Protein AF-A0A7V2T596-F1 (afdb_monomer_lite)

Foldseek 3Di:
DDDDDDDDCVVDDDDDPVVVLVVVCVVVVNDHQVVVWDADPVGDTDHPDDDPVNDDDPDDAQCDPVRPVHNDRCHQVPPHDQQEDEFQQQDVVVSVVVVVVVVVVRHRHYDYDYAPCVVVVHPDHPNDGD

Radius of gyration: 26.75 Å; chains: 1; bounding box: 65×43×57 Å

Secondary structure (DSSP, 8-state):
-PPP---SGGGSPPP-HHHHHHHHHHHTTT--GGGG-EE-TT--EE-S---GGGPPP--S-TTSTT-TT-SSTTTTTTT-S--EEEE--SSHHHHHHHHHHHHTTT--EEEE---TTGGGT-SS------

pLDDT: mean 87.95, std 10.3, range [49.59, 98.19]

Sequence (130 aa):
MSDPILPLASDFPPAREEEWRRLVERVLRGRGLESLVSRTDDDIAVEPLYTRADAVGEEGLPGDFPALRGARAAGNLPAGWEVRQLHRHPDPEVAAAEITEDLARGVHAVWLRLDRRFTRGGETPDGTVL

Structure (mmCIF, N/CA/C/O backbone):
data_AF-A0A7V2T596-F1
#
_entry.id   AF-A0A7V2T596-F1
#
loop_
_atom_site.group_PDB
_atom_site.id
_atom_site.type_symbol
_atom_site.label_atom_id
_atom_site.label_alt_id
_atom_site.label_comp_id
_atom_site.label_asym_id
_atom_site.label_entity_id
_atom_site.label_seq_id
_atom_site.pdbx_PDB_ins_code
_atom_site.Cartn_x
_atom_site.Cartn_y
_atom_site.Cartn_z
_atom_site.occupancy
_atom_site.B_iso_or_equiv
_atom_site.auth_seq_id
_atom_site.auth_comp_id
_atom_site.auth_asym_id
_atom_site.auth_atom_id
_atom_site.pdbx_PDB_model_num
ATOM 1 N N . MET A 1 1 ? -29.992 23.627 -6.147 1.00 55.19 1 MET A N 1
ATOM 2 C CA . MET A 1 1 ? -30.560 23.601 -4.786 1.00 55.19 1 MET A CA 1
ATOM 3 C C . MET A 1 1 ? -29.934 22.402 -4.110 1.00 55.19 1 MET A C 1
ATOM 5 O O . MET A 1 1 ? -30.140 21.308 -4.611 1.00 55.19 1 MET A O 1
ATOM 9 N N . SER A 1 2 ? -29.065 22.603 -3.120 1.00 73.50 2 SER A N 1
ATOM 10 C CA . SER A 1 2 ? -28.489 21.481 -2.369 1.00 73.50 2 SER A CA 1
ATOM 11 C C . SER A 1 2 ? -29.564 20.882 -1.468 1.00 73.50 2 SER A C 1
ATOM 13 O O . SER A 1 2 ? -30.343 21.638 -0.884 1.00 73.50 2 SER A O 1
ATOM 15 N N . ASP A 1 3 ? -29.615 19.555 -1.387 1.00 75.56 3 ASP A N 1
ATOM 16 C CA . ASP A 1 3 ? -30.504 18.840 -0.472 1.00 75.56 3 ASP A CA 1
ATOM 17 C C . ASP A 1 3 ? -30.280 19.276 0.988 1.00 75.56 3 ASP A C 1
ATOM 19 O O . ASP A 1 3 ? -29.161 19.663 1.355 1.00 75.56 3 ASP A O 1
ATOM 23 N N . PRO A 1 4 ? -31.326 19.226 1.835 1.00 78.56 4 PRO A N 1
ATOM 24 C CA . PRO A 1 4 ? -31.173 19.448 3.265 1.00 78.56 4 PRO A CA 1
ATOM 25 C C . PRO A 1 4 ? -30.190 18.433 3.860 1.00 78.56 4 PRO A C 1
ATOM 27 O O . PRO A 1 4 ? -30.085 17.297 3.400 1.00 78.56 4 PRO A O 1
ATOM 30 N N . ILE A 1 5 ? -29.463 18.858 4.896 1.00 82.56 5 ILE A N 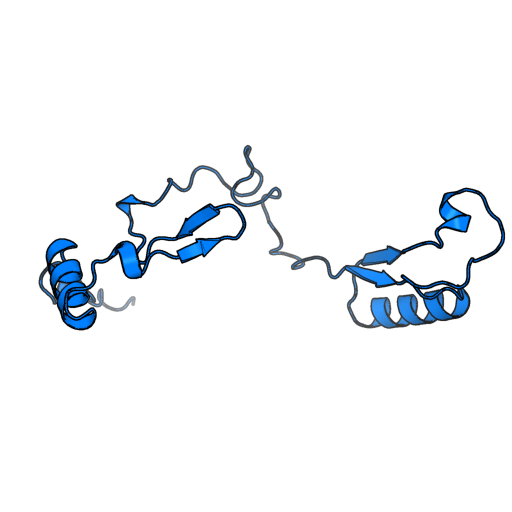1
ATOM 31 C CA . ILE A 1 5 ? -28.494 18.021 5.610 1.00 82.56 5 ILE A CA 1
ATOM 32 C C . ILE A 1 5 ? -29.207 16.753 6.098 1.00 82.56 5 ILE A C 1
ATOM 34 O O . ILE A 1 5 ? -30.095 16.833 6.945 1.00 82.56 5 ILE A O 1
ATOM 38 N N . LEU A 1 6 ? -28.814 15.598 5.557 1.00 85.94 6 LEU A N 1
ATOM 39 C CA . LEU A 1 6 ? -29.309 14.290 5.973 1.00 85.94 6 LEU A CA 1
ATOM 40 C C . LEU A 1 6 ? -28.719 13.949 7.352 1.00 85.94 6 LEU A C 1
ATOM 42 O O . LEU A 1 6 ? -27.495 13.800 7.451 1.00 85.94 6 LEU A O 1
ATOM 46 N N . PRO A 1 7 ? -29.533 13.822 8.417 1.00 85.56 7 PRO A N 1
ATOM 47 C CA . PRO A 1 7 ? -29.030 13.323 9.686 1.00 85.56 7 PRO A CA 1
ATOM 48 C C . PRO A 1 7 ? -28.663 11.839 9.531 1.00 85.56 7 PRO A C 1
ATOM 50 O O . PRO A 1 7 ? -29.429 11.044 8.993 1.00 85.56 7 PRO A O 1
ATOM 53 N N . LEU A 1 8 ? -27.442 11.484 9.938 1.00 89.56 8 LEU A N 1
ATOM 54 C CA . LEU A 1 8 ? -26.923 10.113 9.884 1.00 89.56 8 LEU A CA 1
ATOM 55 C C . LEU A 1 8 ? -26.829 9.548 11.306 1.00 89.56 8 LEU A C 1
ATOM 57 O O . LEU A 1 8 ? -27.816 9.119 11.890 1.00 89.56 8 LEU A O 1
ATOM 61 N N . ALA A 1 9 ? -25.643 9.596 11.912 1.00 90.88 9 ALA A N 1
ATOM 62 C CA . ALA A 1 9 ? -25.423 9.081 13.262 1.00 90.88 9 ALA A CA 1
ATOM 63 C C . ALA A 1 9 ? -26.128 9.901 14.360 1.00 90.88 9 ALA A C 1
ATOM 65 O O . ALA A 1 9 ? -26.322 9.397 15.461 1.00 90.88 9 ALA A O 1
ATOM 66 N N . SER A 1 10 ? -26.509 11.152 14.077 1.00 89.94 10 SER A N 1
ATOM 67 C CA . SER A 1 10 ? -27.134 12.061 15.049 1.00 89.94 10 SER A CA 1
ATOM 68 C C . SER A 1 10 ? -28.548 11.661 15.470 1.00 89.94 10 SER A C 1
ATOM 70 O O . SER A 1 10 ? -29.021 12.156 16.488 1.00 89.94 10 SER A O 1
ATOM 72 N N . ASP A 1 11 ? -29.209 10.774 14.722 1.00 93.81 11 ASP A N 1
ATOM 73 C CA . ASP A 1 11 ? -30.543 10.265 15.072 1.00 93.81 11 ASP A CA 1
ATOM 74 C C . ASP A 1 11 ? -30.505 9.214 16.195 1.00 93.81 11 ASP A C 1
ATOM 76 O O . ASP A 1 11 ? -31.546 8.793 16.703 1.00 93.81 11 ASP A O 1
ATOM 80 N N . PHE A 1 12 ? -29.307 8.801 16.617 1.00 93.00 12 PHE A N 1
ATOM 81 C CA . PHE A 1 12 ? -29.090 7.812 17.665 1.00 93.00 12 PHE A CA 1
ATOM 82 C C . PHE A 1 12 ? -28.377 8.431 18.875 1.00 93.00 12 PHE A C 1
ATOM 84 O O . PHE A 1 12 ? -27.669 9.434 18.745 1.00 93.00 12 PHE A O 1
ATOM 91 N N . PRO A 1 13 ? -28.506 7.825 20.072 1.00 92.81 13 PRO A N 1
ATOM 92 C CA . PRO A 1 13 ? -27.653 8.175 21.199 1.00 92.81 13 PRO A CA 1
ATOM 93 C C . PRO A 1 13 ? -26.161 8.077 20.823 1.00 92.81 13 PRO A C 1
ATOM 95 O O . PRO A 1 13 ? -25.785 7.153 20.097 1.00 92.81 13 PRO A O 1
ATOM 98 N N . PRO A 1 14 ? -25.294 8.977 21.326 1.00 91.38 14 PRO A N 1
ATOM 99 C CA . PRO A 1 14 ? -23.864 8.920 21.043 1.00 91.38 14 PRO A CA 1
ATOM 100 C C . PRO A 1 14 ? -23.258 7.580 21.462 1.00 91.38 14 PRO A C 1
ATOM 102 O O . PRO A 1 14 ? -23.387 7.176 22.619 1.00 91.38 14 PRO A O 1
ATOM 105 N N . ALA A 1 15 ? -22.566 6.921 20.534 1.00 91.62 15 ALA A N 1
ATOM 106 C CA . ALA A 1 15 ? -21.841 5.692 20.827 1.00 91.62 15 ALA A CA 1
ATOM 107 C C . ALA A 1 15 ? -20.677 5.966 21.792 1.00 91.62 15 ALA A C 1
ATOM 109 O O . ALA A 1 15 ? -19.927 6.930 21.612 1.00 91.62 15 ALA A O 1
ATOM 110 N N . ARG A 1 16 ? -20.516 5.098 22.797 1.00 91.56 16 ARG A N 1
ATOM 111 C CA . ARG A 1 16 ? -19.411 5.143 23.766 1.00 91.56 16 ARG A CA 1
ATOM 112 C C . ARG A 1 16 ? -18.543 3.895 23.675 1.00 91.56 16 ARG A C 1
ATOM 114 O O . ARG A 1 16 ? -19.054 2.794 23.461 1.00 91.56 16 ARG A O 1
ATOM 121 N N . GLU A 1 17 ? -17.242 4.056 23.889 1.00 90.75 17 GLU A N 1
ATOM 122 C CA . GLU A 1 17 ? -16.278 2.952 23.832 1.00 90.75 17 GLU A CA 1
ATOM 123 C C . GLU A 1 17 ? -16.594 1.868 24.872 1.00 90.75 17 GLU A C 1
ATOM 125 O O . GLU A 1 17 ? -16.530 0.677 24.574 1.00 90.75 17 GLU A O 1
ATOM 130 N N . GLU A 1 18 ? -17.032 2.253 26.071 1.00 91.38 18 GLU A N 1
ATOM 131 C CA . GLU A 1 18 ? -17.373 1.308 27.136 1.00 91.38 18 GLU A CA 1
ATOM 132 C C . GLU A 1 18 ? -18.599 0.460 26.779 1.00 91.38 18 GLU A C 1
ATOM 134 O O . GLU A 1 18 ? -18.691 -0.713 27.146 1.00 91.38 18 GLU A O 1
ATOM 139 N N . GLU A 1 19 ? -19.566 1.046 26.069 1.00 92.88 19 GLU A N 1
ATOM 140 C CA . GLU A 1 19 ? -20.742 0.329 25.575 1.00 92.88 19 GLU A CA 1
ATOM 141 C C . GLU A 1 19 ? -20.344 -0.680 24.498 1.00 92.88 19 GLU A C 1
ATOM 14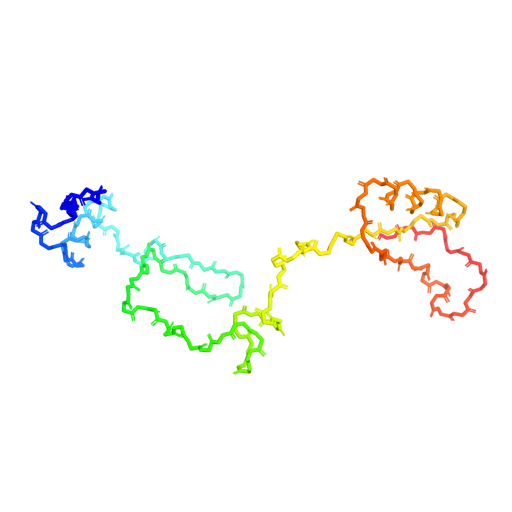3 O O . GLU A 1 19 ? -20.774 -1.834 24.556 1.00 92.88 19 GLU A O 1
ATOM 148 N N . TRP A 1 20 ? -19.467 -0.276 23.579 1.00 92.81 20 TRP A N 1
ATOM 149 C CA . TRP A 1 20 ? -18.894 -1.164 22.574 1.00 92.81 20 TRP A CA 1
ATOM 150 C C . TRP A 1 20 ? -18.106 -2.319 23.209 1.00 92.81 20 TRP A C 1
ATOM 152 O O . TRP A 1 20 ? -18.373 -3.480 22.895 1.00 92.81 20 TRP A O 1
ATOM 162 N N . ARG A 1 21 ? -17.214 -2.041 24.170 1.00 90.62 21 ARG A N 1
ATOM 163 C CA . ARG A 1 21 ? -16.398 -3.069 24.835 1.00 90.62 21 ARG A CA 1
ATOM 164 C C . ARG A 1 21 ? -17.264 -4.127 25.525 1.00 90.62 21 ARG A C 1
ATOM 166 O O . ARG A 1 21 ? -17.035 -5.318 25.330 1.00 90.62 21 ARG A O 1
ATOM 173 N N . ARG A 1 22 ? -18.331 -3.718 26.225 1.00 91.19 22 ARG A N 1
ATOM 174 C CA . ARG A 1 22 ? -19.300 -4.652 26.839 1.00 91.19 22 ARG A CA 1
ATOM 175 C C . ARG A 1 22 ? -19.996 -5.559 25.821 1.00 91.19 22 ARG A C 1
ATOM 177 O O . ARG A 1 22 ? -20.337 -6.701 26.139 1.00 91.19 22 ARG A O 1
ATOM 184 N N . LEU A 1 23 ? -20.275 -5.059 24.616 1.00 93.62 23 LEU A N 1
ATOM 185 C CA . LEU A 1 23 ? -20.856 -5.873 23.546 1.00 93.62 23 LEU A CA 1
ATOM 186 C C . LEU A 1 23 ? -19.836 -6.884 23.013 1.00 93.62 23 LEU A C 1
ATOM 188 O O . LEU A 1 23 ? -20.186 -8.049 22.826 1.00 93.62 23 LEU A O 1
ATOM 192 N N . VAL A 1 24 ? -18.581 -6.470 22.835 1.00 93.56 24 VAL A N 1
ATOM 193 C CA . VAL A 1 24 ? -17.496 -7.351 22.382 1.00 93.56 24 VAL A CA 1
ATOM 194 C C . VAL A 1 24 ? -17.223 -8.464 23.394 1.00 93.56 24 VAL A C 1
ATOM 196 O O . VAL A 1 24 ? -17.218 -9.632 23.016 1.00 93.56 24 VAL A O 1
ATOM 199 N N . GLU A 1 25 ? -17.099 -8.147 24.684 1.00 91.31 25 GLU A N 1
ATOM 200 C CA . GLU A 1 25 ? -16.893 -9.136 25.758 1.00 91.31 25 GLU A CA 1
ATOM 201 C C . GLU A 1 25 ? -17.979 -10.224 25.769 1.00 91.31 25 GLU A C 1
ATOM 203 O O . GLU A 1 25 ? -17.700 -11.412 25.973 1.00 91.31 25 GLU A O 1
ATOM 208 N N . ARG A 1 26 ? -19.228 -9.834 25.482 1.00 93.12 26 ARG A N 1
ATOM 209 C CA . ARG A 1 26 ? -20.358 -10.762 25.362 1.00 93.12 26 ARG A CA 1
ATOM 210 C C . ARG A 1 26 ? -20.178 -11.728 24.193 1.00 93.12 26 ARG A C 1
ATOM 212 O O . ARG A 1 26 ? -20.440 -12.921 24.344 1.00 93.12 26 ARG A O 1
ATOM 219 N N . VAL A 1 27 ? -19.722 -11.233 23.044 1.00 94.75 27 VAL A N 1
ATOM 220 C CA . VAL A 1 27 ? -19.443 -12.052 21.851 1.00 94.75 27 VAL A CA 1
ATOM 221 C C . VAL A 1 27 ? -18.243 -12.972 22.085 1.00 94.75 27 VAL A C 1
ATOM 223 O O . VAL A 1 27 ? -18.274 -14.142 21.703 1.00 94.75 27 VAL A O 1
ATOM 226 N N . LEU A 1 28 ? -17.218 -12.476 22.778 1.00 94.56 28 LEU A N 1
ATOM 227 C CA . LEU A 1 28 ? -16.010 -13.222 23.125 1.00 94.56 28 LEU A CA 1
ATOM 228 C C . LEU A 1 28 ? -16.217 -14.263 24.234 1.00 94.56 28 LEU A C 1
ATOM 230 O O . LEU A 1 28 ? -15.292 -15.020 24.534 1.00 94.56 28 LEU A O 1
ATOM 234 N N . ARG A 1 29 ? -17.425 -14.347 24.811 1.00 91.50 29 ARG A N 1
ATOM 235 C CA . ARG A 1 29 ? -17.793 -15.286 25.885 1.00 91.50 29 ARG A CA 1
ATOM 236 C C . ARG A 1 29 ? -16.821 -15.217 27.070 1.00 91.50 29 ARG A C 1
ATOM 238 O O . ARG A 1 29 ? -16.437 -16.247 27.617 1.00 91.50 29 ARG A O 1
ATOM 245 N N . GLY A 1 30 ? -16.412 -14.003 27.437 1.00 81.12 30 GLY A N 1
ATOM 246 C CA . GLY A 1 30 ? -15.515 -13.754 28.568 1.00 81.12 30 GLY A CA 1
ATOM 247 C C . GLY A 1 30 ? -14.020 -13.887 28.271 1.00 81.12 30 GLY A C 1
ATOM 248 O O . GLY A 1 30 ? -13.225 -13.696 29.186 1.00 81.12 30 GLY A O 1
ATOM 249 N N . ARG A 1 31 ? -13.606 -14.167 27.024 1.00 87.38 31 ARG A N 1
ATOM 250 C CA . ARG A 1 31 ? -12.220 -13.876 26.620 1.00 87.38 31 ARG A CA 1
ATOM 251 C C . ARG A 1 31 ? -12.032 -12.361 26.581 1.00 87.38 31 ARG A C 1
ATOM 253 O O . ARG A 1 31 ? -12.936 -11.653 26.132 1.00 87.38 31 ARG A O 1
ATOM 260 N N . GLY A 1 32 ? -10.890 -11.877 27.056 1.00 86.19 32 GLY A N 1
ATOM 261 C CA . GLY A 1 32 ? -10.610 -10.451 27.053 1.00 86.19 32 GLY A CA 1
ATOM 262 C C . GLY A 1 32 ? -10.282 -9.931 25.652 1.00 86.19 32 GLY A C 1
ATOM 263 O O . GLY A 1 32 ? -10.052 -10.696 24.705 1.00 86.19 32 GLY A O 1
ATOM 264 N N . LEU A 1 33 ? -10.319 -8.608 25.505 1.00 88.75 33 LEU A N 1
ATOM 265 C CA . LEU A 1 33 ? -10.116 -7.921 24.229 1.00 88.75 33 LEU A CA 1
ATOM 266 C C . LEU A 1 33 ? -8.705 -8.154 23.666 1.00 88.75 33 LEU A C 1
ATOM 268 O O . LEU A 1 33 ? -8.534 -8.191 22.451 1.00 88.75 33 LEU A O 1
ATOM 272 N N . GLU A 1 34 ? -7.726 -8.409 24.537 1.00 90.25 34 GLU A N 1
ATOM 273 C CA . GLU A 1 34 ? -6.354 -8.784 24.184 1.00 90.25 34 GLU A CA 1
ATOM 274 C C . GLU A 1 34 ? -6.291 -10.026 23.292 1.00 90.25 34 GLU A C 1
ATOM 276 O O . GLU A 1 34 ? -5.374 -10.164 22.489 1.00 90.25 34 GLU A O 1
ATOM 281 N N . SER A 1 35 ? -7.296 -10.906 23.371 1.00 93.44 35 SER A N 1
ATOM 282 C CA . SER A 1 35 ? -7.387 -12.079 22.496 1.00 93.44 35 SER A CA 1
ATOM 283 C C . SER A 1 35 ? -7.640 -11.735 21.022 1.00 93.44 35 SER A C 1
ATOM 285 O O . SER A 1 35 ? -7.504 -12.610 20.170 1.00 93.44 35 SER A O 1
ATOM 287 N N . LEU A 1 36 ? -8.014 -10.486 20.719 1.00 95.00 36 LEU A N 1
ATOM 288 C CA . LEU A 1 36 ? -8.193 -9.971 19.361 1.00 95.00 36 LEU A CA 1
ATOM 289 C C . LEU A 1 36 ? -6.983 -9.183 18.847 1.00 95.00 36 LEU A C 1
ATOM 291 O O . LEU A 1 36 ? -6.961 -8.828 17.670 1.00 95.00 36 LEU A O 1
ATOM 295 N N . VAL A 1 37 ? -5.992 -8.909 19.698 1.00 96.56 37 VAL A N 1
ATOM 296 C CA . VAL A 1 37 ? -4.772 -8.215 19.282 1.00 96.56 37 VAL A CA 1
ATOM 297 C C . VAL A 1 37 ? -3.933 -9.176 18.453 1.00 96.56 37 VAL A C 1
ATOM 299 O O . VAL A 1 37 ? -3.559 -10.258 18.910 1.00 96.56 37 VAL A O 1
ATOM 302 N N . SER A 1 38 ? -3.626 -8.775 17.222 1.00 97.38 38 SER A N 1
ATOM 303 C CA . SER A 1 38 ? -2.705 -9.520 16.360 1.00 97.38 38 SER A CA 1
ATOM 304 C C . SER A 1 38 ? -1.311 -8.901 16.416 1.00 97.38 38 SER A C 1
ATOM 306 O O . SER A 1 38 ? -1.164 -7.718 16.724 1.00 97.38 38 SER A O 1
ATOM 308 N N . ARG A 1 39 ? -0.274 -9.702 16.158 1.00 98.00 39 ARG A N 1
ATOM 309 C CA . ARG A 1 39 ? 1.109 -9.220 16.073 1.00 98.00 39 ARG A CA 1
ATOM 310 C C . ARG A 1 39 ? 1.668 -9.528 14.696 1.00 98.00 39 ARG A C 1
ATOM 312 O O . ARG A 1 39 ? 1.464 -10.625 14.181 1.00 98.00 39 ARG A O 1
ATOM 319 N N . THR A 1 40 ? 2.331 -8.540 14.111 1.00 97.94 40 THR A N 1
ATOM 320 C CA . THR A 1 40 ? 3.112 -8.723 12.881 1.00 97.94 40 THR A CA 1
ATOM 321 C C . THR A 1 40 ? 4.398 -9.501 13.176 1.00 97.94 40 THR A C 1
ATOM 323 O O . THR A 1 40 ? 4.782 -9.638 14.339 1.00 97.94 40 THR A O 1
ATOM 326 N N . ASP A 1 41 ? 5.082 -9.981 12.135 1.00 98.00 41 ASP A N 1
ATOM 327 C CA . ASP A 1 41 ? 6.370 -10.682 12.276 1.00 98.00 41 ASP A CA 1
ATOM 328 C C . ASP A 1 41 ? 7.449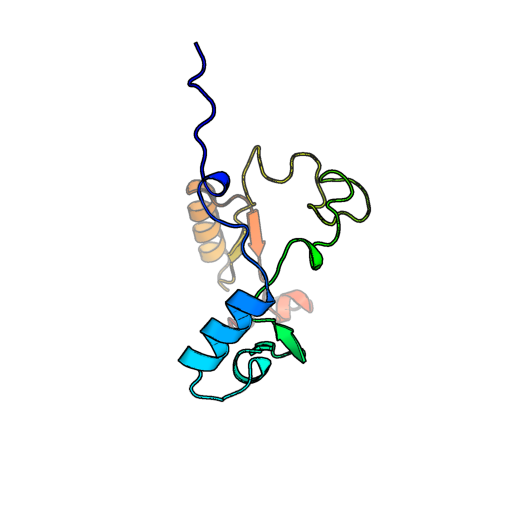 -9.805 12.943 1.00 98.00 41 ASP A C 1
ATOM 330 O O . ASP A 1 41 ? 8.324 -10.318 13.638 1.00 98.00 41 ASP A O 1
ATOM 334 N N . ASP A 1 42 ? 7.329 -8.480 12.806 1.00 97.69 42 ASP A N 1
ATOM 335 C CA . ASP A 1 42 ? 8.194 -7.477 13.439 1.00 97.69 42 ASP A CA 1
ATOM 336 C C . ASP A 1 42 ? 7.720 -7.075 14.853 1.00 97.69 42 ASP A C 1
ATOM 338 O O . ASP A 1 42 ? 8.135 -6.052 15.397 1.00 97.69 42 ASP A O 1
ATOM 342 N N . ASP A 1 43 ? 6.831 -7.866 15.461 1.00 97.12 43 ASP A N 1
ATOM 343 C CA . ASP A 1 43 ? 6.343 -7.707 16.835 1.00 97.12 43 ASP A CA 1
ATOM 344 C C . ASP A 1 43 ? 5.494 -6.437 17.085 1.00 97.12 43 ASP A C 1
ATOM 346 O O . ASP A 1 43 ? 5.299 -5.994 18.220 1.00 97.12 43 ASP A O 1
ATOM 350 N N . ILE A 1 44 ? 4.914 -5.854 16.033 1.00 97.69 44 ILE A N 1
ATOM 351 C CA . ILE A 1 44 ? 3.997 -4.708 16.154 1.00 97.69 44 ILE A CA 1
ATOM 352 C C . ILE A 1 44 ? 2.594 -5.209 16.504 1.00 97.69 44 ILE A C 1
ATOM 354 O O . ILE A 1 44 ? 2.024 -6.008 15.756 1.00 97.69 44 ILE A O 1
ATOM 358 N N . ALA A 1 45 ? 2.039 -4.722 17.619 1.00 97.38 45 ALA A N 1
ATOM 359 C CA . ALA A 1 45 ? 0.657 -4.979 18.019 1.00 97.38 45 ALA A CA 1
ATOM 360 C C . ALA A 1 45 ? -0.324 -4.200 17.131 1.00 97.38 45 ALA A C 1
ATOM 362 O O . ALA A 1 45 ? -0.210 -2.983 16.989 1.00 97.38 45 ALA A O 1
ATOM 363 N N . VAL A 1 46 ? -1.295 -4.908 16.562 1.00 97.31 46 VAL A N 1
ATOM 364 C CA . VAL A 1 46 ? -2.401 -4.333 15.796 1.00 97.31 46 VAL A CA 1
ATOM 365 C C . VAL A 1 46 ? -3.670 -4.468 16.627 1.00 97.31 46 VAL A C 1
ATOM 367 O O . VAL A 1 46 ? -4.159 -5.580 16.857 1.00 97.31 46 VAL A O 1
ATOM 370 N N . GLU A 1 47 ? -4.172 -3.325 17.086 1.00 95.81 47 GLU A N 1
ATOM 371 C CA . GLU A 1 47 ? -5.368 -3.234 17.919 1.00 95.81 47 GLU A CA 1
ATOM 372 C C . GLU A 1 47 ? -6.634 -3.538 17.098 1.00 95.81 47 GLU A C 1
ATOM 374 O O . GLU A 1 47 ? -6.713 -3.200 15.913 1.00 95.81 47 GLU A O 1
ATOM 379 N N . PRO A 1 48 ? -7.665 -4.156 17.701 1.00 94.00 48 PRO A N 1
ATOM 380 C CA . PRO A 1 48 ? -8.893 -4.519 16.992 1.00 94.00 48 PRO A CA 1
ATOM 381 C C . PRO A 1 48 ? -9.782 -3.315 16.644 1.00 94.00 48 PRO A C 1
ATOM 383 O O . PRO A 1 48 ? -10.731 -3.456 15.871 1.00 94.00 48 PRO A O 1
ATOM 386 N N . LEU A 1 49 ? -9.511 -2.145 17.229 1.00 93.19 49 LEU A N 1
ATOM 387 C CA . LEU A 1 49 ? -10.220 -0.901 16.965 1.00 93.19 49 LEU A CA 1
ATOM 388 C C . LEU A 1 49 ? -9.248 0.276 17.050 1.00 93.19 49 LEU A C 1
ATOM 390 O O . LEU A 1 49 ? -8.617 0.477 18.081 1.00 93.19 49 LEU A O 1
ATOM 394 N N . TYR A 1 50 ? -9.208 1.078 15.989 1.00 93.75 50 TYR A N 1
ATOM 395 C CA . TYR A 1 50 ? -8.563 2.388 15.973 1.00 93.75 50 TYR A CA 1
ATOM 396 C C . TYR A 1 50 ? -9.636 3.469 15.872 1.00 93.75 50 TYR A C 1
ATOM 398 O O . TYR A 1 50 ? -10.583 3.367 15.086 1.00 93.75 50 TYR A O 1
ATOM 406 N N . THR A 1 51 ? -9.494 4.509 16.677 1.00 92.50 51 THR A N 1
ATOM 407 C CA . THR A 1 51 ? -10.430 5.622 16.800 1.00 92.50 51 THR A CA 1
ATOM 408 C C . THR A 1 51 ? -9.760 6.937 16.411 1.00 92.50 51 THR A C 1
ATOM 410 O O . THR A 1 51 ? -8.571 7.007 16.110 1.00 92.50 51 THR A O 1
ATOM 413 N N . ARG A 1 52 ? -10.521 8.037 16.454 1.00 91.19 52 ARG A N 1
ATOM 414 C CA . ARG A 1 52 ? -9.943 9.376 16.280 1.00 91.19 52 ARG A CA 1
ATOM 415 C C . ARG A 1 52 ? -8.908 9.716 17.363 1.00 91.19 52 ARG A C 1
ATOM 417 O O . ARG A 1 52 ? -8.053 10.549 17.097 1.00 91.19 52 ARG A O 1
ATOM 424 N N . ALA A 1 53 ? -8.977 9.105 18.549 1.00 90.50 53 ALA A N 1
ATOM 425 C CA . ALA A 1 53 ? -7.987 9.329 19.603 1.00 90.50 53 ALA A CA 1
ATOM 426 C C . ALA A 1 53 ? -6.602 8.765 19.236 1.00 90.50 53 ALA A C 1
ATOM 428 O O . ALA A 1 53 ? -5.597 9.283 19.708 1.00 90.50 53 ALA A O 1
ATOM 429 N N . ASP A 1 54 ? -6.560 7.763 18.354 1.00 92.31 54 ASP A N 1
ATOM 430 C CA . ASP A 1 54 ? -5.332 7.113 17.879 1.00 92.31 54 ASP A CA 1
ATOM 431 C C . ASP A 1 54 ? -4.746 7.796 16.636 1.00 92.31 54 ASP A C 1
ATOM 433 O O . ASP A 1 54 ? -3.648 7.466 16.186 1.00 92.31 54 ASP A O 1
ATOM 437 N N . ALA A 1 55 ? -5.482 8.742 16.045 1.00 88.56 55 ALA A N 1
ATOM 438 C CA . ALA A 1 55 ? -5.035 9.450 14.860 1.00 88.56 55 ALA A CA 1
ATOM 439 C C . ALA A 1 55 ? -3.861 10.375 15.207 1.00 88.56 55 ALA A C 1
ATOM 441 O O . ALA A 1 55 ? -4.005 11.346 15.952 1.00 88.56 55 ALA A O 1
ATOM 442 N N . VAL A 1 56 ? -2.708 10.113 14.599 1.00 80.50 56 VAL A N 1
ATOM 443 C CA . VAL A 1 56 ? -1.629 11.097 14.505 1.00 80.50 56 VAL A CA 1
ATOM 444 C C . VAL A 1 56 ? -2.095 12.146 13.494 1.00 80.50 56 VAL A C 1
ATOM 446 O O . VAL A 1 56 ? -2.520 11.784 12.397 1.00 80.50 56 VAL A O 1
ATOM 449 N N . GLY A 1 57 ? -2.121 13.424 13.880 1.00 74.12 57 GLY A N 1
ATOM 450 C CA . GLY A 1 57 ? -2.662 14.498 13.039 1.00 74.12 57 GLY A CA 1
ATOM 451 C C . GLY A 1 57 ? -2.088 14.482 11.617 1.00 74.12 57 GLY A C 1
ATOM 452 O O . GLY A 1 57 ? -0.912 14.180 11.418 1.00 74.12 57 GLY A O 1
ATOM 453 N N . GLU A 1 58 ? -2.916 14.803 10.617 1.00 68.06 58 GLU A N 1
ATOM 454 C CA . GLU A 1 58 ? -2.439 14.947 9.238 1.00 68.06 58 GLU A CA 1
ATOM 455 C C . GLU A 1 58 ? -1.641 16.250 9.101 1.00 68.06 58 GLU A C 1
ATOM 457 O O . GLU A 1 58 ? -2.184 17.304 8.769 1.00 68.06 58 GLU A O 1
ATOM 462 N N . GLU A 1 59 ? -0.346 16.188 9.395 1.00 73.44 59 GLU A N 1
ATOM 463 C CA . GLU A 1 59 ? 0.567 17.310 9.209 1.00 73.44 59 GLU A CA 1
ATOM 464 C C . GLU A 1 59 ? 1.173 17.301 7.797 1.00 73.44 59 GLU A C 1
ATOM 466 O O . GLU A 1 59 ? 1.709 16.294 7.328 1.00 73.44 59 GLU A O 1
ATOM 471 N N . GLY A 1 60 ? 1.112 18.457 7.131 1.00 83.75 60 GLY A N 1
ATOM 472 C CA . GLY A 1 60 ? 1.784 18.713 5.855 1.00 83.75 60 GLY A CA 1
ATOM 473 C C . GLY A 1 60 ? 1.039 18.237 4.603 1.00 83.75 60 GLY A C 1
ATOM 474 O O . GLY A 1 60 ? 0.066 17.476 4.640 1.00 83.75 60 GLY A O 1
ATOM 475 N N . LEU A 1 61 ? 1.499 18.720 3.451 1.00 90.62 61 LEU A N 1
ATOM 476 C CA . LEU A 1 61 ? 1.027 18.282 2.141 1.00 90.62 61 LEU A CA 1
ATOM 477 C C . LEU A 1 61 ? 1.958 17.188 1.586 1.00 90.62 61 LEU A C 1
ATOM 479 O O . LEU A 1 61 ? 3.107 17.065 2.017 1.00 90.62 61 LEU A O 1
ATOM 483 N N . PRO A 1 62 ? 1.507 16.369 0.617 1.00 91.31 62 PRO A N 1
ATOM 484 C CA . PRO A 1 62 ? 2.430 15.555 -0.170 1.00 91.31 62 PRO A CA 1
ATOM 485 C C . PRO A 1 62 ? 3.581 16.421 -0.710 1.00 91.31 62 PRO A C 1
ATOM 487 O O . PRO A 1 62 ? 3.363 17.556 -1.125 1.00 91.31 62 PRO A O 1
ATOM 490 N N . GLY A 1 63 ? 4.805 15.898 -0.720 1.00 91.19 63 GLY A N 1
ATOM 491 C CA . GLY A 1 63 ? 6.007 16.623 -1.147 1.00 91.19 63 GLY A CA 1
ATOM 492 C C . GLY A 1 63 ? 6.688 17.472 -0.068 1.00 91.19 63 GLY A C 1
ATOM 493 O O . GLY A 1 63 ? 7.869 17.777 -0.231 1.00 91.19 63 GLY A O 1
ATOM 494 N N . ASP A 1 64 ? 6.009 17.797 1.033 1.00 92.12 64 ASP A N 1
ATOM 495 C CA . ASP A 1 64 ? 6.629 18.501 2.160 1.00 92.12 64 ASP A CA 1
ATOM 496 C C . ASP A 1 64 ? 7.435 17.534 3.027 1.00 92.12 64 ASP A C 1
ATOM 498 O O . ASP A 1 64 ? 7.051 16.380 3.197 1.00 92.12 64 ASP A O 1
ATOM 502 N N . PHE A 1 65 ? 8.534 17.993 3.628 1.00 88.62 65 PHE A N 1
ATOM 503 C CA . PHE A 1 65 ? 9.260 17.224 4.645 1.00 88.62 65 PHE A CA 1
ATOM 504 C C . PHE A 1 65 ? 8.386 17.059 5.909 1.00 88.62 65 PHE A C 1
ATOM 506 O O . PHE A 1 65 ? 7.784 18.047 6.327 1.00 88.62 65 PHE A O 1
ATOM 513 N N . PRO A 1 66 ? 8.306 15.869 6.548 1.00 89.62 66 PRO A N 1
ATOM 514 C CA . PRO A 1 66 ? 9.129 14.667 6.357 1.00 89.62 66 PRO A CA 1
ATOM 515 C C . PRO A 1 66 ? 8.572 13.643 5.348 1.00 89.62 66 PRO A C 1
ATOM 517 O O . PRO A 1 66 ? 8.912 12.465 5.401 1.00 89.62 66 PRO A O 1
ATOM 520 N N . ALA A 1 67 ? 7.743 14.085 4.403 1.00 89.25 67 ALA A N 1
ATOM 521 C CA . ALA A 1 67 ? 7.210 13.321 3.273 1.00 89.25 67 ALA A CA 1
ATOM 522 C C . ALA A 1 67 ? 6.304 12.138 3.653 1.00 89.25 67 ALA A C 1
ATOM 524 O O . ALA A 1 67 ? 6.177 11.181 2.886 1.00 89.25 67 ALA A O 1
ATOM 525 N N . LEU A 1 68 ? 5.606 12.228 4.794 1.00 88.81 68 LEU A N 1
ATOM 526 C CA . LEU A 1 68 ? 4.685 11.186 5.279 1.00 88.81 68 LEU A CA 1
ATOM 527 C C . LEU A 1 68 ? 3.555 10.881 4.285 1.00 88.81 68 LEU A C 1
ATOM 529 O O . LEU A 1 68 ? 3.127 9.738 4.167 1.00 88.81 68 LEU A O 1
ATOM 533 N N . ARG A 1 69 ? 3.099 11.892 3.532 1.00 88.69 69 ARG A N 1
ATOM 534 C CA . ARG A 1 69 ? 2.022 11.766 2.530 1.00 88.69 69 ARG A CA 1
ATOM 535 C C . ARG A 1 69 ? 2.539 11.533 1.106 1.00 88.69 69 ARG A C 1
ATOM 537 O O . ARG A 1 69 ? 1.797 11.675 0.137 1.00 88.69 69 ARG A O 1
ATOM 544 N N . GLY A 1 70 ? 3.814 11.172 0.978 1.00 89.69 70 GLY A N 1
ATOM 545 C CA . GLY A 1 70 ? 4.496 10.933 -0.288 1.00 89.69 70 GLY A CA 1
ATOM 546 C C . GLY A 1 70 ? 5.496 12.033 -0.638 1.00 89.69 70 GLY A C 1
ATOM 547 O O . GLY A 1 70 ? 5.352 13.188 -0.253 1.00 89.69 70 GLY A O 1
ATOM 548 N N . ALA A 1 71 ? 6.519 11.667 -1.410 1.00 90.38 71 ALA A N 1
ATOM 549 C CA . ALA A 1 71 ? 7.655 12.537 -1.729 1.00 90.38 71 ALA A CA 1
ATOM 550 C C . ALA A 1 71 ? 7.391 13.581 -2.832 1.00 90.38 71 ALA A C 1
ATOM 552 O O . ALA A 1 71 ? 8.267 14.384 -3.138 1.00 90.38 71 ALA A O 1
ATOM 553 N N . ARG A 1 72 ? 6.221 13.561 -3.483 1.00 90.25 72 ARG A N 1
ATOM 554 C CA . ARG A 1 72 ? 5.886 14.464 -4.597 1.00 90.25 72 ARG A CA 1
ATOM 555 C C . ARG A 1 72 ? 4.557 15.154 -4.332 1.00 90.25 72 ARG A C 1
ATOM 557 O O . ARG A 1 72 ? 3.592 14.478 -3.992 1.00 90.25 72 ARG A O 1
ATOM 564 N N . ALA A 1 73 ? 4.488 16.460 -4.592 1.00 91.12 73 ALA A N 1
ATOM 565 C CA . ALA A 1 73 ? 3.287 17.270 -4.368 1.00 91.12 73 ALA A CA 1
ATOM 566 C C . ALA A 1 73 ? 2.052 16.786 -5.141 1.00 91.12 73 ALA A C 1
ATOM 568 O O . ALA A 1 73 ? 0.964 16.686 -4.585 1.00 91.12 73 ALA A O 1
ATOM 569 N N . ALA A 1 74 ? 2.224 16.410 -6.410 1.00 89.25 74 ALA A N 1
ATOM 570 C CA . ALA A 1 74 ? 1.150 15.830 -7.218 1.00 89.25 74 ALA A CA 1
ATOM 571 C C . ALA A 1 74 ? 0.992 14.307 -7.026 1.00 89.25 74 ALA A C 1
ATOM 573 O O . ALA A 1 74 ? 0.158 13.685 -7.688 1.00 89.25 74 ALA A O 1
ATOM 574 N N . GLY A 1 75 ? 1.811 13.690 -6.164 1.00 85.81 75 GLY A N 1
ATOM 575 C CA . GLY A 1 75 ? 1.894 12.241 -6.008 1.00 85.81 75 GLY A CA 1
ATOM 576 C C . GLY A 1 75 ? 1.997 11.531 -7.359 1.00 85.81 75 GLY A C 1
ATOM 577 O O . GLY A 1 75 ? 2.838 11.870 -8.191 1.00 85.81 75 GLY A O 1
ATOM 578 N N . ASN A 1 76 ? 1.090 10.579 -7.565 1.00 85.69 76 ASN A N 1
ATOM 579 C CA . ASN A 1 76 ? 0.935 9.811 -8.800 1.00 85.69 76 ASN A CA 1
ATOM 580 C C . ASN A 1 76 ? -0.330 10.193 -9.582 1.00 85.69 76 ASN A C 1
ATOM 582 O O . ASN A 1 76 ? -0.751 9.459 -10.467 1.00 85.69 76 ASN A O 1
ATOM 586 N N . LEU A 1 77 ? -0.982 11.311 -9.254 1.00 81.25 77 LEU A N 1
ATOM 587 C CA . LEU A 1 77 ? -2.266 11.681 -9.860 1.00 81.25 77 LEU A CA 1
ATOM 588 C C . LEU A 1 77 ? -2.220 11.840 -11.396 1.00 81.25 77 LEU A C 1
ATOM 590 O O . LEU A 1 77 ? -3.179 11.417 -12.036 1.00 81.25 77 LEU A O 1
ATOM 594 N N . PRO A 1 78 ? -1.157 12.394 -12.021 1.00 78.12 78 PRO A N 1
ATOM 595 C CA . PRO A 1 78 ? -1.152 12.604 -13.472 1.00 78.12 78 PRO A CA 1
ATOM 596 C C . PRO A 1 78 ? -0.897 11.339 -14.302 1.00 78.12 78 PRO A C 1
ATOM 598 O O . PRO A 1 78 ? -1.377 11.248 -15.426 1.00 78.12 78 PRO A O 1
ATOM 601 N N . ALA A 1 79 ? -0.107 10.395 -13.781 1.00 80.00 79 ALA A N 1
ATOM 602 C CA . ALA A 1 79 ? 0.431 9.268 -14.554 1.00 80.00 79 ALA A CA 1
ATOM 603 C C . ALA A 1 79 ? 0.243 7.897 -13.880 1.00 80.00 79 ALA A C 1
ATOM 605 O O . ALA A 1 79 ? 0.646 6.880 -14.434 1.00 80.00 79 ALA A O 1
ATOM 606 N N . GLY A 1 80 ? -0.362 7.848 -12.691 1.00 87.56 80 GLY A N 1
ATOM 607 C CA . GLY A 1 80 ? -0.397 6.642 -11.872 1.00 87.56 80 GLY A CA 1
ATOM 608 C C . GLY A 1 80 ? 0.986 6.247 -11.349 1.00 87.56 80 GLY A C 1
ATOM 609 O O . GLY A 1 80 ? 1.938 7.031 -11.358 1.00 87.56 80 GLY A O 1
ATOM 610 N N . TRP A 1 81 ? 1.075 5.029 -10.822 1.00 90.62 81 TRP A N 1
ATOM 611 C CA . TRP A 1 81 ? 2.353 4.433 -10.437 1.00 90.62 81 TRP A CA 1
ATOM 612 C C . TRP A 1 81 ? 3.096 3.957 -11.690 1.00 90.62 81 TRP A C 1
ATOM 614 O O . TRP A 1 81 ? 2.478 3.442 -12.621 1.00 90.62 81 TRP A O 1
ATOM 624 N N . GLU A 1 82 ? 4.423 4.091 -11.703 1.00 91.56 82 GLU A N 1
ATOM 625 C CA . GLU A 1 82 ? 5.250 3.561 -12.790 1.00 91.56 82 GLU A CA 1
ATOM 626 C C . GLU A 1 82 ? 5.181 2.027 -12.807 1.00 91.56 82 GLU A C 1
ATOM 628 O O . GLU A 1 82 ? 5.547 1.364 -11.834 1.00 91.56 82 GLU A O 1
ATOM 633 N N . VAL A 1 83 ? 4.744 1.455 -13.930 1.00 94.50 83 VAL A N 1
ATOM 634 C CA . VAL A 1 83 ? 4.816 0.007 -14.160 1.00 94.50 83 VAL A CA 1
ATOM 635 C C . VAL A 1 83 ? 6.234 -0.329 -14.610 1.00 94.50 83 VAL A C 1
ATOM 637 O O . VAL A 1 83 ? 6.615 -0.006 -15.739 1.00 94.50 83 VAL A O 1
ATOM 640 N N . ARG A 1 84 ? 7.009 -0.958 -13.720 1.00 96.94 84 ARG A N 1
ATOM 641 C CA . ARG A 1 84 ? 8.391 -1.370 -13.975 1.00 96.94 84 ARG A CA 1
ATOM 642 C C . ARG A 1 84 ? 8.515 -2.889 -14.036 1.00 96.94 84 ARG A C 1
ATOM 644 O O . ARG A 1 84 ? 8.423 -3.546 -13.001 1.00 96.94 84 ARG A O 1
ATOM 651 N N . GLN A 1 85 ? 8.769 -3.430 -15.224 1.00 97.31 85 GLN A N 1
ATOM 652 C CA . GLN A 1 85 ? 8.853 -4.875 -15.432 1.00 97.31 85 GLN A CA 1
ATOM 653 C C . GLN A 1 85 ? 10.280 -5.396 -15.249 1.00 97.31 85 GLN A C 1
ATOM 655 O O . GLN A 1 85 ? 11.240 -4.806 -15.745 1.00 97.31 85 GLN A O 1
ATOM 660 N N . LEU A 1 86 ? 10.419 -6.514 -14.533 1.00 96.69 86 LEU A N 1
ATOM 661 C CA . LEU A 1 86 ? 11.693 -7.212 -14.365 1.00 96.69 86 LEU A CA 1
ATOM 662 C C . LEU A 1 86 ? 11.950 -8.159 -15.542 1.00 96.69 86 LEU A C 1
ATOM 664 O O . LEU A 1 86 ? 11.244 -9.154 -15.690 1.00 96.69 86 LEU A O 1
ATOM 668 N N . HIS A 1 87 ? 13.027 -7.919 -16.288 1.00 95.12 87 HIS A N 1
ATOM 669 C CA . HIS A 1 87 ? 13.526 -8.835 -17.316 1.00 95.12 87 HIS A CA 1
ATOM 670 C C . HIS A 1 87 ? 14.830 -9.487 -16.866 1.00 95.12 87 HIS A C 1
ATOM 672 O O . HIS A 1 87 ? 15.743 -8.838 -16.346 1.00 95.12 87 HIS A O 1
ATOM 678 N N . ARG A 1 88 ? 14.895 -10.806 -17.046 1.00 92.81 88 ARG A N 1
ATOM 679 C CA . ARG A 1 88 ? 15.974 -11.663 -16.532 1.00 92.81 88 ARG A CA 1
ATOM 680 C C . ARG A 1 88 ? 16.336 -12.808 -17.479 1.00 92.81 88 ARG A C 1
ATOM 682 O O . ARG A 1 88 ? 16.978 -13.761 -17.039 1.00 92.81 88 ARG A O 1
ATOM 689 N N . HIS A 1 89 ? 15.871 -12.747 -18.728 1.00 90.31 89 HIS A N 1
ATOM 690 C CA . HIS A 1 89 ? 16.167 -13.770 -19.720 1.00 90.31 89 HIS A CA 1
ATOM 691 C C . HIS A 1 89 ? 17.678 -13.751 -20.039 1.00 90.31 89 HIS A C 1
ATOM 693 O O . HIS A 1 89 ? 18.231 -12.669 -20.245 1.00 90.31 89 HIS A O 1
ATOM 699 N N . PRO A 1 90 ? 18.371 -14.907 -20.031 1.00 84.44 90 PRO A N 1
ATOM 700 C CA . PRO A 1 90 ? 19.823 -14.955 -20.218 1.00 84.44 90 PRO A CA 1
ATOM 701 C C . PRO A 1 90 ? 20.247 -14.677 -21.665 1.00 84.44 90 PRO A C 1
ATOM 703 O O . PRO A 1 90 ? 21.360 -14.214 -21.898 1.00 84.44 90 PRO A O 1
ATOM 706 N N . ASP A 1 91 ? 19.368 -14.962 -22.626 1.00 86.81 91 ASP A N 1
ATOM 707 C CA . ASP A 1 91 ? 19.545 -14.578 -24.027 1.00 86.81 91 ASP A CA 1
ATOM 708 C C . ASP A 1 91 ? 19.121 -13.108 -24.227 1.00 86.81 91 ASP A C 1
ATOM 710 O O . ASP A 1 91 ? 17.949 -12.792 -23.970 1.00 86.81 91 ASP A O 1
ATOM 714 N N . PRO A 1 92 ? 20.033 -12.219 -24.669 1.00 89.00 92 PRO A N 1
ATOM 715 C CA . PRO A 1 92 ? 19.739 -10.806 -24.873 1.00 89.00 92 PRO A CA 1
ATOM 716 C C . PRO A 1 92 ? 18.759 -10.538 -26.020 1.00 89.00 92 PRO A C 1
ATOM 718 O O . PRO A 1 92 ? 18.040 -9.544 -25.952 1.00 89.00 92 PRO A O 1
ATOM 721 N N . GLU A 1 93 ? 18.696 -11.386 -27.051 1.00 94.12 93 GLU A N 1
ATOM 722 C CA . GLU A 1 93 ? 17.752 -11.197 -28.161 1.00 94.12 93 GLU A CA 1
ATOM 723 C C . GLU A 1 93 ? 16.322 -11.462 -27.694 1.00 94.12 93 GLU A C 1
ATOM 725 O O . GLU A 1 93 ? 15.415 -10.671 -27.958 1.00 94.12 93 GLU A O 1
ATOM 730 N N . VAL A 1 94 ? 16.138 -12.529 -26.916 1.00 94.25 94 VAL A N 1
ATOM 731 C CA . VAL A 1 94 ? 14.844 -12.840 -26.300 1.00 94.25 94 VAL A CA 1
ATOM 732 C C . VAL A 1 94 ? 14.460 -11.765 -25.284 1.00 94.25 94 VAL A C 1
ATOM 734 O O . VAL A 1 94 ? 13.343 -11.256 -25.340 1.00 94.25 94 VAL A O 1
ATOM 737 N N . ALA A 1 95 ? 15.387 -11.344 -24.413 1.00 94.44 95 ALA A N 1
ATOM 738 C CA . ALA A 1 95 ? 15.128 -10.262 -23.461 1.00 94.44 95 ALA A CA 1
ATOM 739 C C . ALA A 1 95 ? 14.702 -8.965 -24.176 1.00 94.44 95 ALA A C 1
ATOM 741 O O . ALA A 1 95 ? 13.768 -8.296 -23.742 1.00 94.44 95 ALA A O 1
ATOM 742 N N . ALA A 1 96 ? 15.358 -8.612 -25.286 1.00 96.25 96 ALA A N 1
ATOM 743 C CA . ALA A 1 96 ? 15.018 -7.431 -26.074 1.00 96.25 96 ALA A CA 1
ATOM 744 C C . ALA A 1 96 ? 13.629 -7.533 -26.725 1.00 96.25 96 ALA A C 1
ATOM 746 O O . ALA A 1 96 ? 12.897 -6.539 -26.750 1.00 96.25 96 ALA A O 1
ATOM 747 N N . ALA A 1 97 ? 13.252 -8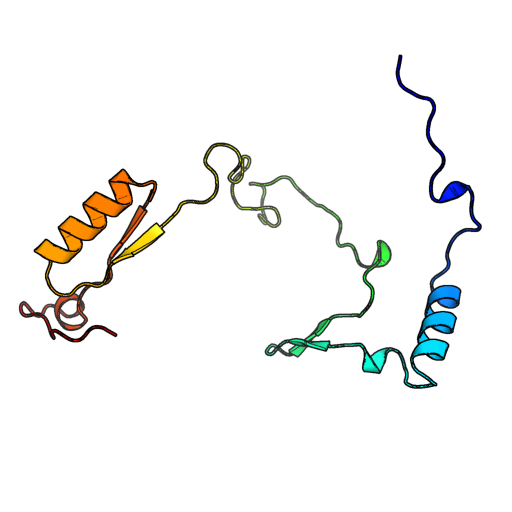.715 -27.224 1.00 97.94 97 ALA A N 1
ATOM 748 C CA . ALA A 1 97 ? 11.919 -8.959 -27.766 1.00 97.94 97 ALA A CA 1
ATOM 749 C C . ALA A 1 97 ? 10.835 -8.789 -26.686 1.00 97.94 97 ALA A C 1
ATOM 751 O O . ALA A 1 97 ? 9.885 -8.037 -26.902 1.00 97.94 97 ALA A O 1
ATOM 752 N N . GLU A 1 98 ? 11.026 -9.393 -25.507 1.00 97.44 98 GLU A N 1
ATOM 753 C CA . GLU A 1 98 ? 10.117 -9.262 -24.357 1.00 97.44 98 GLU A CA 1
ATOM 754 C C . GLU A 1 98 ? 9.961 -7.798 -23.918 1.00 97.44 98 GLU A C 1
ATOM 756 O O . GLU A 1 98 ? 8.846 -7.303 -23.771 1.00 97.44 98 GLU A O 1
ATOM 761 N N . ILE A 1 99 ? 11.074 -7.070 -23.766 1.00 97.94 99 ILE A N 1
ATOM 762 C CA . ILE A 1 99 ? 11.064 -5.648 -23.381 1.00 97.94 99 ILE A CA 1
ATOM 763 C C . ILE A 1 99 ? 10.282 -4.816 -24.396 1.00 97.94 99 ILE A C 1
ATOM 765 O O . ILE A 1 99 ? 9.504 -3.940 -24.024 1.00 97.94 99 ILE A O 1
ATOM 769 N N . THR A 1 100 ? 10.495 -5.069 -25.687 1.00 98.12 100 THR A N 1
ATOM 770 C CA . THR A 1 100 ? 9.824 -4.319 -26.753 1.00 98.12 100 THR A CA 1
ATOM 771 C C . THR A 1 100 ? 8.316 -4.557 -26.727 1.00 98.12 100 THR A C 1
ATOM 773 O O . THR A 1 100 ? 7.541 -3.607 -26.850 1.00 98.12 100 THR A O 1
ATOM 776 N N . GLU A 1 101 ? 7.895 -5.808 -26.545 1.00 98.19 101 GLU A N 1
ATOM 777 C CA . GLU A 1 101 ? 6.486 -6.179 -26.425 1.00 98.19 101 GLU A CA 1
ATOM 778 C C . GLU A 1 101 ? 5.825 -5.513 -25.211 1.00 98.19 101 GLU A C 1
ATOM 780 O O . GLU A 1 101 ? 4.743 -4.935 -25.340 1.00 98.19 101 GLU A O 1
ATOM 785 N N . ASP A 1 102 ? 6.496 -5.528 -24.062 1.00 97.88 102 ASP A N 1
ATOM 786 C CA . ASP A 1 102 ? 5.988 -4.962 -22.815 1.00 97.88 102 ASP A CA 1
ATOM 787 C C . ASP A 1 102 ? 5.865 -3.433 -22.874 1.00 97.88 102 ASP A C 1
ATOM 789 O O . ASP A 1 102 ? 4.830 -2.868 -22.497 1.00 97.88 102 ASP A O 1
ATOM 793 N N . LEU A 1 103 ? 6.873 -2.747 -23.421 1.00 97.25 103 LEU A N 1
ATOM 794 C CA . LEU A 1 103 ? 6.823 -1.298 -23.641 1.00 97.25 103 LEU A CA 1
ATOM 795 C C . LEU A 1 103 ? 5.694 -0.910 -24.609 1.00 97.25 103 LEU A C 1
ATOM 797 O O . LEU A 1 103 ? 5.032 0.109 -24.411 1.00 97.25 103 LEU A O 1
ATOM 801 N N . ALA A 1 104 ? 5.416 -1.736 -25.623 1.00 97.62 104 ALA A N 1
ATOM 802 C CA . ALA A 1 104 ? 4.302 -1.519 -26.547 1.00 97.62 104 ALA A CA 1
ATOM 803 C C . ALA A 1 104 ? 2.918 -1.756 -25.908 1.00 97.62 104 ALA A C 1
ATOM 805 O O . ALA A 1 104 ? 1.899 -1.387 -26.496 1.00 97.62 104 ALA A O 1
ATOM 806 N N . ARG A 1 105 ? 2.863 -2.370 -24.719 1.00 96.88 105 ARG A N 1
ATOM 807 C CA . ARG A 1 105 ? 1.625 -2.778 -24.035 1.00 96.88 105 ARG A CA 1
ATOM 808 C C . ARG A 1 105 ? 1.421 -2.127 -22.665 1.00 96.88 105 ARG A C 1
ATOM 810 O O . ARG A 1 105 ? 0.574 -2.578 -21.898 1.00 96.88 105 ARG A O 1
ATOM 817 N N . GLY A 1 106 ? 2.125 -1.030 -22.385 1.00 93.56 106 GLY A N 1
ATOM 818 C CA . GLY A 1 106 ? 1.857 -0.175 -21.223 1.00 93.56 106 GLY A CA 1
ATOM 819 C C . GLY A 1 106 ? 2.822 -0.336 -20.048 1.00 93.56 106 GLY A C 1
ATOM 820 O O . GLY A 1 106 ? 2.565 0.220 -18.979 1.00 93.56 106 GLY A O 1
ATOM 821 N N . VAL A 1 107 ? 3.937 -1.053 -20.218 1.00 96.62 107 VAL A N 1
ATOM 822 C CA . VAL A 1 107 ? 5.078 -0.932 -19.300 1.00 96.62 107 VAL A CA 1
ATOM 823 C C . VAL A 1 107 ? 5.773 0.411 -19.538 1.00 96.62 107 VAL A C 1
ATOM 825 O O . VAL A 1 107 ? 5.962 0.836 -20.674 1.00 96.62 107 VAL A O 1
ATOM 828 N N . HIS A 1 108 ? 6.154 1.084 -18.451 1.00 93.88 108 HIS A N 1
ATOM 829 C CA . HIS A 1 108 ? 6.741 2.429 -18.485 1.00 93.88 108 HIS A CA 1
ATOM 830 C C . HIS A 1 108 ? 8.242 2.424 -18.175 1.00 93.88 108 HIS A C 1
ATOM 832 O O . HIS A 1 108 ? 8.956 3.349 -18.556 1.00 93.88 108 HIS A O 1
ATOM 838 N N . ALA A 1 109 ? 8.728 1.390 -17.483 1.00 95.56 109 ALA A N 1
ATOM 839 C CA . ALA A 1 109 ? 10.128 1.255 -17.113 1.00 95.56 109 ALA A CA 1
ATOM 840 C C . ALA A 1 109 ? 10.592 -0.203 -17.120 1.00 95.56 109 ALA A C 1
ATOM 842 O O . ALA A 1 109 ? 9.822 -1.135 -16.897 1.00 95.56 109 ALA A O 1
ATOM 843 N N . VAL A 1 110 ? 11.894 -0.387 -17.318 1.00 97.31 110 VAL A N 1
ATOM 844 C CA . VAL A 1 110 ? 12.536 -1.702 -17.372 1.00 97.31 110 VAL A CA 1
ATOM 845 C C . VAL A 1 110 ? 13.459 -1.854 -16.170 1.00 97.31 110 VAL A C 1
ATOM 847 O O . VAL A 1 110 ? 14.324 -1.014 -15.919 1.00 97.31 110 VAL A O 1
ATOM 850 N N . TRP A 1 111 ? 13.302 -2.951 -15.436 1.00 97.00 111 TRP A N 1
ATOM 851 C CA . TRP A 1 111 ? 14.293 -3.440 -14.489 1.00 97.00 111 TRP A CA 1
ATOM 852 C C . TRP A 1 111 ? 15.040 -4.603 -15.138 1.00 97.00 111 TRP A C 1
ATOM 854 O O . TRP A 1 111 ? 14.522 -5.708 -15.257 1.00 97.00 111 TRP A O 1
ATOM 864 N N . LEU A 1 112 ? 16.279 -4.359 -15.558 1.00 93.75 112 LEU A N 1
ATOM 865 C CA . LEU A 1 112 ? 17.146 -5.406 -16.091 1.00 93.75 112 LEU A CA 1
ATOM 866 C C . LEU A 1 112 ? 17.919 -6.083 -14.970 1.00 93.75 112 LEU A C 1
ATOM 868 O O . LEU A 1 112 ? 18.611 -5.420 -14.192 1.00 93.75 112 LEU A O 1
ATOM 872 N N . ARG A 1 113 ? 17.855 -7.412 -14.923 1.00 91.38 113 ARG A N 1
ATOM 873 C CA . ARG A 1 113 ? 18.760 -8.206 -14.103 1.00 91.38 113 ARG A CA 1
ATOM 874 C C . ARG A 1 113 ? 19.809 -8.867 -14.975 1.00 91.38 113 ARG A C 1
ATOM 876 O O . ARG A 1 113 ? 19.514 -9.779 -15.739 1.00 91.38 113 ARG A O 1
ATOM 883 N N . LEU A 1 114 ? 21.039 -8.411 -14.796 1.00 85.25 114 LEU A N 1
ATOM 884 C CA . LEU A 1 114 ? 22.201 -8.948 -15.484 1.00 85.25 114 LEU A CA 1
ATOM 885 C C . LEU A 1 114 ? 22.702 -10.214 -14.791 1.00 85.25 114 LEU A C 1
ATOM 887 O O . LEU A 1 114 ? 22.551 -10.384 -13.577 1.00 85.25 114 LEU A O 1
ATOM 891 N N . ASP A 1 115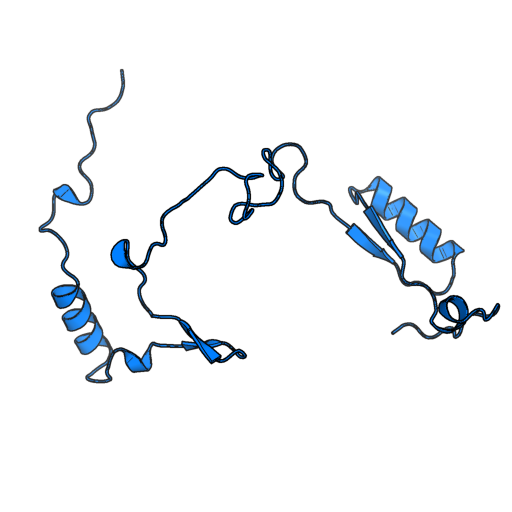 ? 23.333 -11.080 -15.576 1.00 79.38 115 ASP A N 1
ATOM 892 C CA . ASP A 1 115 ? 23.995 -12.278 -15.079 1.00 79.38 115 ASP A CA 1
ATOM 893 C C . ASP A 1 115 ? 25.048 -11.939 -14.002 1.00 79.38 115 ASP A C 1
ATOM 895 O O . ASP A 1 115 ? 25.726 -10.901 -14.024 1.00 79.38 115 ASP A O 1
ATOM 899 N N . ARG A 1 116 ? 25.196 -12.829 -13.018 1.00 76.75 116 ARG A N 1
ATOM 900 C CA . ARG A 1 116 ? 26.102 -12.615 -11.884 1.00 76.75 116 ARG A CA 1
ATOM 901 C C . ARG A 1 116 ? 27.577 -12.585 -12.301 1.00 76.75 116 ARG A C 1
ATOM 903 O O . ARG A 1 116 ? 28.374 -11.916 -11.646 1.00 76.75 116 ARG A O 1
ATOM 910 N N . ARG A 1 117 ? 27.967 -13.302 -13.357 1.00 73.81 117 ARG A N 1
ATOM 911 C CA . ARG A 1 117 ? 29.327 -13.246 -13.912 1.00 73.81 117 ARG A CA 1
ATOM 912 C C . ARG A 1 117 ? 29.550 -11.945 -14.655 1.00 73.81 117 ARG A C 1
ATOM 914 O O . ARG A 1 117 ? 30.590 -11.328 -14.446 1.00 73.81 117 ARG A O 1
ATOM 921 N N . PHE A 1 118 ? 28.553 -11.481 -15.404 1.00 73.69 118 PHE A N 1
ATOM 922 C CA . PHE A 1 118 ? 28.617 -10.182 -16.071 1.00 73.69 118 PHE A CA 1
ATOM 923 C C . PHE A 1 118 ? 28.831 -9.041 -15.066 1.00 73.69 118 PHE A C 1
ATOM 925 O O . PHE A 1 118 ? 29.737 -8.227 -15.224 1.00 73.69 118 PHE A O 1
ATOM 932 N N . THR A 1 119 ? 28.095 -9.036 -13.949 1.00 73.94 119 THR A N 1
ATOM 933 C CA . THR A 1 119 ? 28.285 -8.029 -12.881 1.00 73.94 119 THR A CA 1
ATOM 934 C C . THR A 1 119 ? 29.637 -8.123 -12.156 1.00 73.94 119 THR A C 1
ATOM 936 O O . THR A 1 119 ? 30.000 -7.209 -11.420 1.00 73.94 119 THR A O 1
ATOM 939 N N . ARG A 1 120 ? 30.412 -9.195 -12.374 1.00 78.62 120 ARG A N 1
ATOM 940 C CA . ARG A 1 120 ? 31.771 -9.403 -11.842 1.00 78.62 120 ARG A CA 1
ATOM 941 C C . ARG A 1 120 ? 32.877 -9.256 -12.898 1.00 78.62 120 ARG A C 1
ATOM 943 O O . ARG A 1 120 ? 34.025 -9.568 -12.595 1.00 78.62 120 ARG A O 1
ATOM 950 N N . GLY A 1 121 ? 32.552 -8.791 -14.107 1.00 76.12 121 GLY A N 1
ATOM 951 C CA . GLY A 1 121 ? 33.515 -8.590 -15.198 1.00 76.12 121 GLY A CA 1
ATOM 952 C C . GLY A 1 121 ? 33.810 -9.836 -16.041 1.00 76.12 121 GLY A C 1
ATOM 953 O O . GLY A 1 121 ? 34.786 -9.849 -16.782 1.00 76.12 121 GLY A O 1
ATOM 954 N N . GLY A 1 122 ? 33.000 -10.891 -15.923 1.00 75.31 122 GLY A N 1
ATOM 955 C CA . GLY A 1 122 ? 33.061 -12.053 -16.808 1.00 75.31 122 GLY A CA 1
ATOM 956 C C . GLY A 1 122 ? 32.324 -11.803 -18.126 1.00 75.31 122 GLY A C 1
ATOM 957 O O . GLY A 1 122 ? 31.243 -11.222 -18.134 1.00 75.31 122 GLY A O 1
ATOM 958 N N . GLU A 1 123 ? 32.891 -12.280 -19.234 1.00 68.44 123 GLU A N 1
ATOM 959 C CA . GLU A 1 123 ? 32.363 -12.052 -20.591 1.00 68.44 123 GLU A CA 1
ATOM 960 C C . GLU A 1 123 ? 31.358 -13.122 -21.055 1.00 68.44 123 GLU A C 1
ATOM 962 O O . GLU A 1 123 ? 30.691 -12.948 -22.071 1.00 68.44 123 GLU A O 1
ATOM 967 N N . THR A 1 124 ? 31.226 -14.231 -20.317 1.00 67.69 124 THR A N 1
ATOM 968 C CA . THR A 1 124 ? 30.329 -15.345 -20.666 1.00 67.69 124 THR A CA 1
ATOM 969 C C . THR A 1 124 ? 29.174 -15.477 -19.666 1.00 67.69 124 THR A C 1
ATOM 971 O O . THR A 1 124 ? 29.423 -15.457 -18.453 1.00 67.69 124 THR A O 1
ATOM 974 N N . PRO A 1 125 ? 27.918 -15.632 -20.134 1.00 64.56 125 PRO A N 1
ATOM 975 C CA . PRO A 1 125 ? 26.774 -15.860 -19.251 1.00 64.56 125 PRO A CA 1
ATOM 976 C C . PRO A 1 125 ? 26.938 -17.145 -18.426 1.00 64.56 125 PRO A C 1
ATOM 978 O O . PRO A 1 125 ? 27.427 -18.156 -18.9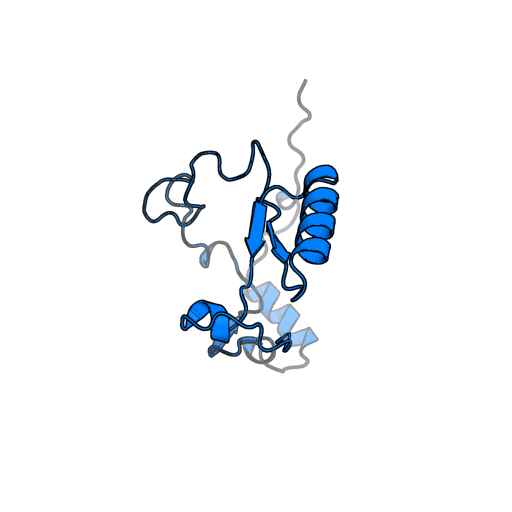29 1.00 64.56 125 PRO A O 1
ATOM 981 N N . ASP A 1 126 ? 26.492 -17.144 -17.168 1.00 66.12 126 ASP A N 1
ATOM 982 C CA . ASP A 1 126 ? 26.383 -18.361 -16.347 1.00 66.12 126 ASP A CA 1
ATOM 983 C C . ASP A 1 126 ? 25.195 -19.238 -16.792 1.00 66.12 126 ASP A C 1
ATOM 985 O O . ASP A 1 126 ? 25.060 -20.385 -16.378 1.00 66.12 126 ASP A O 1
ATOM 989 N N . GLY A 1 127 ? 24.287 -18.695 -17.616 1.00 60.09 127 GLY A N 1
ATOM 990 C CA . GLY A 1 127 ? 23.065 -19.377 -18.064 1.00 60.09 127 GLY A CA 1
ATOM 991 C C . GLY A 1 127 ? 22.076 -19.675 -16.931 1.00 60.09 127 GLY A C 1
ATOM 992 O O . GLY A 1 127 ? 21.039 -20.294 -17.156 1.00 60.09 127 GLY A O 1
ATOM 993 N N . THR A 1 128 ? 22.379 -19.231 -15.710 1.00 56.00 128 THR A N 1
ATOM 994 C CA . THR A 1 128 ? 21.617 -19.550 -14.507 1.00 56.00 128 THR A CA 1
ATOM 995 C C . THR A 1 128 ? 20.695 -18.385 -14.163 1.00 56.00 128 THR A C 1
ATOM 997 O O . THR A 1 128 ? 21.133 -17.337 -13.685 1.00 56.00 128 THR A O 1
ATOM 1000 N N . VAL A 1 129 ? 19.394 -18.572 -14.390 1.00 52.91 129 VAL A N 1
ATOM 1001 C CA . VAL A 1 129 ? 18.352 -17.653 -13.918 1.00 52.91 129 VAL A CA 1
ATOM 1002 C C . VAL A 1 129 ? 18.099 -17.951 -12.439 1.00 52.91 129 VAL A C 1
ATOM 1004 O O . VAL A 1 129 ? 17.672 -19.053 -12.111 1.00 52.91 129 VAL A O 1
ATOM 1007 N N . LEU A 1 130 ? 18.366 -16.996 -11.541 1.00 49.59 130 LEU A N 1
ATOM 1008 C CA . LEU A 1 130 ? 17.875 -17.056 -10.152 1.00 49.59 130 LEU A CA 1
ATOM 1009 C C . LEU A 1 130 ? 16.464 -16.469 -10.056 1.00 49.59 130 LEU A C 1
ATOM 1011 O O . LEU A 1 130 ? 16.370 -15.244 -9.883 1.00 49.59 130 LEU A O 1
#